Protein AF-A0AAN7Q2W2-F1 (afdb_monomer_lite)

Radius of gyration: 20.55 Å; chains: 1; bounding box: 50×32×56 Å

Foldseek 3Di:
DWAFLVRVCVVPPDDDVVVSVVSNVVQVVCVVVVQWPWDWDAPDPDGPDITIITHGDPNCVLQDDDCVVPVPRHHCVLVVVLCVPPLNVVLVVCCVVCVVDVQDDSQDHPPDDHLVRVLVVPVVNVVSVVSNVVD

pLDDT: mean 81.37, std 10.09, range [49.59, 93.5]

Structure (mmCIF, N/CA/C/O backbone):
data_AF-A0AAN7Q2W2-F1
#
_entry.id   AF-A0AAN7Q2W2-F1
#
loop_
_atom_site.group_PDB
_atom_site.id
_atom_site.type_symbol
_atom_site.label_atom_id
_atom_site.label_alt_id
_atom_site.label_comp_id
_atom_site.label_asym_id
_atom_site.label_entity_id
_atom_site.label_seq_id
_atom_site.pdbx_PDB_ins_code
_atom_site.Cartn_x
_atom_site.Cartn_y
_atom_site.Cartn_z
_atom_site.occupancy
_atom_site.B_iso_or_equiv
_atom_site.auth_seq_id
_atom_site.auth_comp_id
_atom_site.auth_asym_id
_atom_site.auth_atom_id
_atom_site.pdbx_PDB_model_num
ATOM 1 N N . MET A 1 1 ? 9.852 -11.339 -10.147 1.00 76.31 1 MET A N 1
ATOM 2 C CA 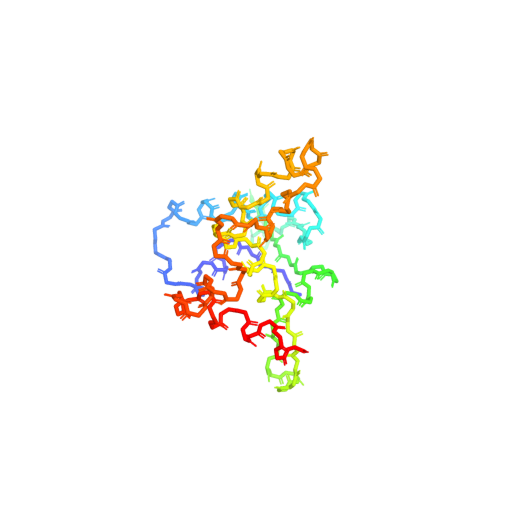. MET A 1 1 ? 9.944 -10.216 -11.108 1.00 76.31 1 MET A CA 1
ATOM 3 C C . MET A 1 1 ? 10.323 -8.946 -10.346 1.00 76.31 1 MET A C 1
ATOM 5 O O . MET A 1 1 ? 9.791 -8.753 -9.260 1.00 76.31 1 MET A O 1
ATOM 9 N N . GLN A 1 2 ? 11.268 -8.138 -10.843 1.00 88.56 2 GLN A N 1
ATOM 10 C CA . GLN A 1 2 ? 11.667 -6.851 -10.243 1.00 88.56 2 GLN A CA 1
ATOM 11 C C . GLN A 1 2 ? 11.542 -5.746 -11.296 1.00 88.56 2 GLN A C 1
ATOM 13 O O . GLN A 1 2 ? 11.878 -5.978 -12.457 1.00 88.56 2 GLN A O 1
ATOM 18 N N . LEU A 1 3 ? 11.042 -4.578 -10.898 1.00 91.25 3 LEU A N 1
ATOM 19 C CA . LEU A 1 3 ? 10.743 -3.451 -11.785 1.00 91.25 3 LEU A CA 1
ATOM 20 C C . LEU A 1 3 ? 11.406 -2.171 -11.274 1.00 91.25 3 LEU A C 1
ATOM 22 O O . LEU A 1 3 ? 11.484 -1.944 -10.069 1.00 91.25 3 LEU A O 1
ATOM 26 N N . SER A 1 4 ? 11.883 -1.331 -12.182 1.00 92.06 4 SER A N 1
ATOM 27 C CA . SER A 1 4 ? 12.334 0.031 -11.877 1.00 92.06 4 SER A CA 1
ATOM 28 C C . SER A 1 4 ? 11.153 0.986 -11.694 1.00 92.06 4 SER A C 1
ATOM 30 O O . SER A 1 4 ? 10.054 0.729 -12.189 1.00 92.06 4 SER A O 1
ATOM 32 N N . ALA A 1 5 ? 11.382 2.125 -11.033 1.00 90.19 5 ALA A N 1
ATOM 33 C CA . ALA A 1 5 ? 10.356 3.155 -10.855 1.00 90.19 5 ALA A CA 1
ATOM 34 C C . ALA A 1 5 ? 9.784 3.654 -12.195 1.00 90.19 5 ALA A C 1
ATOM 36 O O . ALA A 1 5 ? 8.585 3.894 -12.298 1.00 90.19 5 ALA A O 1
ATOM 37 N N . LEU A 1 6 ? 10.613 3.734 -13.242 1.00 89.25 6 LEU A N 1
ATOM 38 C CA . LEU A 1 6 ? 10.181 4.102 -14.593 1.00 89.25 6 LEU A CA 1
ATOM 39 C C . LEU A 1 6 ? 9.234 3.052 -15.203 1.00 89.25 6 LEU A C 1
ATOM 41 O O . LEU A 1 6 ? 8.197 3.402 -15.760 1.00 89.25 6 LEU A O 1
ATOM 45 N N . GLU A 1 7 ? 9.568 1.763 -15.079 1.00 91.69 7 GLU A N 1
ATOM 46 C CA . GLU A 1 7 ? 8.725 0.658 -15.569 1.00 91.69 7 GLU A CA 1
ATOM 47 C C . GLU A 1 7 ? 7.422 0.511 -14.773 1.00 91.69 7 GLU A C 1
ATOM 49 O O . GLU A 1 7 ? 6.427 0.028 -15.307 1.00 91.69 7 GLU A O 1
ATOM 54 N N . MET A 1 8 ? 7.415 0.895 -13.494 1.00 91.00 8 MET A N 1
ATOM 55 C CA . MET A 1 8 ? 6.186 0.975 -12.704 1.00 91.00 8 MET A CA 1
ATOM 56 C C . MET A 1 8 ? 5.350 2.190 -13.118 1.00 91.00 8 MET A C 1
ATOM 58 O O . MET A 1 8 ? 4.147 2.063 -13.332 1.00 91.00 8 MET A O 1
ATOM 62 N N . ALA A 1 9 ? 5.984 3.353 -13.292 1.00 90.19 9 ALA A N 1
ATOM 63 C CA . ALA A 1 9 ? 5.315 4.585 -13.696 1.00 90.19 9 ALA A CA 1
ATOM 64 C C . ALA A 1 9 ? 4.665 4.477 -15.081 1.00 90.19 9 ALA A C 1
ATOM 66 O O . ALA A 1 9 ? 3.595 5.041 -15.276 1.00 90.19 9 ALA A O 1
ATOM 67 N N . SER A 1 10 ? 5.242 3.709 -16.014 1.00 90.56 10 SER A N 1
ATOM 68 C CA . SER A 1 10 ? 4.643 3.481 -17.338 1.00 90.56 10 SER A CA 1
ATOM 69 C C . SER A 1 10 ? 3.318 2.710 -17.300 1.00 90.56 10 SER A C 1
ATOM 71 O O . SER A 1 10 ? 2.563 2.749 -18.269 1.00 90.56 10 SER A O 1
ATOM 73 N N . ARG A 1 11 ? 3.020 2.026 -16.186 1.00 90.31 11 ARG A N 1
ATOM 74 C CA . ARG A 1 11 ? 1.748 1.323 -15.941 1.00 90.31 11 ARG A CA 1
ATOM 75 C C . ARG A 1 11 ? 0.729 2.177 -15.188 1.00 90.31 11 ARG A C 1
ATOM 77 O O . ARG A 1 11 ? -0.407 1.753 -15.005 1.00 90.31 11 ARG A O 1
ATOM 84 N N . LEU A 1 12 ? 1.136 3.355 -14.729 1.00 88.81 12 LEU A N 1
ATOM 85 C CA . LEU A 1 12 ? 0.305 4.307 -14.006 1.00 88.81 12 LEU A CA 1
ATOM 86 C C . LEU A 1 12 ? 0.002 5.507 -14.915 1.00 88.81 12 LEU A C 1
ATOM 88 O O . LEU A 1 12 ? 0.746 5.775 -15.859 1.00 88.81 12 LEU A O 1
ATOM 92 N N . PRO A 1 13 ? -1.048 6.298 -14.639 1.00 88.69 13 PRO A N 1
ATOM 93 C CA . PRO A 1 13 ? -1.329 7.532 -15.377 1.00 88.69 13 PRO A CA 1
ATOM 94 C C . PRO A 1 13 ? -0.352 8.674 -15.011 1.00 88.69 13 PRO A C 1
ATOM 96 O O . PRO A 1 13 ? -0.746 9.834 -14.905 1.00 88.69 13 PRO A O 1
ATOM 99 N N . ILE A 1 14 ? 0.933 8.367 -14.799 1.00 86.50 14 ILE A N 1
ATOM 100 C CA . ILE A 1 14 ? 1.979 9.313 -14.405 1.00 86.50 14 ILE A CA 1
ATOM 101 C C . ILE A 1 14 ? 2.772 9.715 -15.648 1.00 86.50 14 ILE A C 1
ATOM 103 O O . ILE A 1 14 ? 3.433 8.891 -16.272 1.00 86.50 14 ILE A O 1
ATOM 107 N N . LYS A 1 15 ? 2.729 11.005 -15.995 1.00 84.81 15 LYS A N 1
ATOM 108 C CA . LYS A 1 15 ? 3.503 11.575 -17.115 1.00 84.81 15 LYS A CA 1
ATOM 109 C C . LYS A 1 15 ? 4.579 12.565 -16.671 1.00 84.81 15 LYS A C 1
ATOM 111 O O . LYS A 1 15 ? 5.490 12.850 -17.438 1.00 84.81 15 LYS A O 1
ATOM 116 N N . ASP A 1 16 ? 4.466 13.099 -15.456 1.00 91.00 16 ASP A N 1
ATOM 117 C CA . ASP A 1 16 ? 5.397 14.095 -14.925 1.00 91.00 16 ASP A CA 1
ATOM 118 C C . ASP A 1 16 ? 6.676 13.414 -14.398 1.00 91.00 16 ASP A C 1
ATOM 120 O O . ASP A 1 16 ? 6.589 12.621 -13.453 1.00 91.00 16 ASP A O 1
ATOM 124 N N . PRO A 1 17 ? 7.866 13.743 -14.937 1.00 89.12 17 PRO A N 1
ATOM 125 C CA . PRO A 1 17 ? 9.140 13.194 -14.471 1.00 89.12 17 PRO A CA 1
ATOM 126 C C . PRO A 1 17 ? 9.401 13.393 -12.972 1.00 89.12 17 PRO A C 1
ATOM 128 O O . PRO A 1 17 ? 10.050 12.558 -12.342 1.00 89.12 17 PRO A O 1
ATOM 131 N N . ARG A 1 18 ? 8.874 14.466 -12.369 1.00 91.62 18 ARG A N 1
ATOM 132 C CA . ARG A 1 18 ? 9.029 14.743 -10.931 1.00 91.62 18 ARG A CA 1
ATOM 133 C C . ARG A 1 18 ? 8.315 13.701 -10.077 1.00 91.62 18 ARG A C 1
ATOM 135 O O . ARG A 1 18 ? 8.844 13.272 -9.057 1.00 91.62 18 ARG A O 1
ATOM 142 N N . LEU A 1 19 ? 7.137 13.259 -10.516 1.00 90.31 19 LEU A N 1
ATOM 143 C CA . LEU A 1 19 ? 6.363 12.229 -9.823 1.00 90.31 19 LEU A CA 1
ATOM 144 C C . LEU A 1 19 ? 7.049 10.860 -9.910 1.00 90.31 19 LEU A C 1
ATOM 146 O O . LEU A 1 19 ? 6.988 10.088 -8.958 1.00 90.31 19 LEU A O 1
ATOM 150 N N . ILE A 1 20 ? 7.759 10.583 -11.009 1.00 90.31 20 ILE A N 1
ATOM 151 C CA . ILE A 1 20 ? 8.570 9.364 -11.156 1.00 90.31 20 ILE A CA 1
ATOM 152 C C . ILE A 1 20 ? 9.732 9.367 -10.153 1.00 90.31 20 ILE A C 1
ATOM 154 O O . ILE A 1 20 ? 10.007 8.344 -9.530 1.00 90.31 20 ILE A O 1
ATOM 158 N N . ALA A 1 21 ? 10.380 10.518 -9.940 1.00 89.69 21 ALA A N 1
ATOM 159 C CA . ALA A 1 21 ? 11.434 10.647 -8.933 1.00 89.69 21 ALA A CA 1
ATOM 160 C C . ALA A 1 21 ? 10.904 10.455 -7.499 1.00 89.69 21 ALA A C 1
ATOM 162 O O . ALA A 1 21 ? 11.539 9.772 -6.698 1.00 89.69 21 ALA A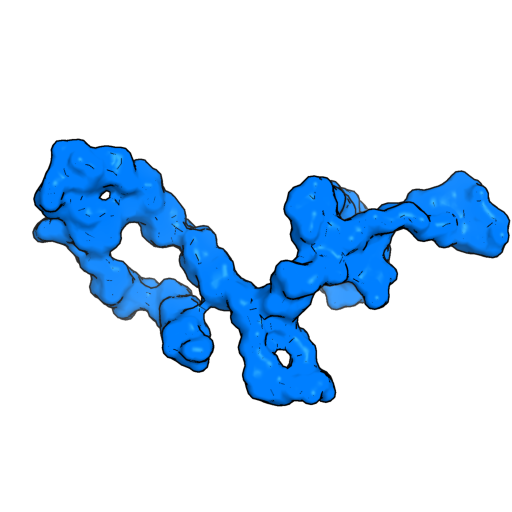 O 1
ATOM 163 N N . ILE A 1 22 ? 9.722 11.000 -7.184 1.00 93.25 22 ILE A N 1
ATOM 164 C CA . ILE A 1 22 ? 9.062 10.791 -5.882 1.00 93.25 22 ILE A CA 1
ATOM 165 C C . ILE A 1 22 ? 8.716 9.310 -5.680 1.00 93.25 22 ILE A C 1
ATOM 167 O O . ILE A 1 22 ? 8.936 8.768 -4.596 1.00 93.25 22 ILE A O 1
ATOM 171 N N . LEU A 1 23 ? 8.222 8.635 -6.723 1.00 92.19 23 LEU A N 1
ATOM 172 C CA . LEU A 1 23 ? 7.954 7.199 -6.681 1.00 92.19 23 LEU A CA 1
ATOM 173 C C . LEU A 1 23 ? 9.230 6.398 -6.384 1.00 92.19 23 LEU A C 1
ATOM 175 O O . LEU A 1 23 ? 9.203 5.520 -5.526 1.00 92.19 23 LEU A O 1
ATOM 179 N N . ASP A 1 24 ? 10.352 6.717 -7.036 1.00 91.06 24 ASP A N 1
ATOM 180 C CA . ASP A 1 24 ? 11.637 6.052 -6.772 1.00 91.06 24 ASP A CA 1
ATOM 181 C C . ASP A 1 24 ? 12.106 6.252 -5.322 1.00 91.06 24 ASP A C 1
ATOM 183 O O . ASP A 1 24 ? 12.527 5.300 -4.663 1.00 91.06 24 ASP A O 1
ATOM 187 N N . GLN A 1 25 ? 11.963 7.466 -4.779 1.00 92.06 25 GLN A N 1
ATOM 188 C CA . GLN A 1 25 ? 12.294 7.759 -3.381 1.00 92.06 25 GLN A CA 1
ATOM 189 C C . GLN A 1 25 ? 11.421 6.966 -2.399 1.00 92.06 25 GLN A C 1
ATOM 191 O O . GLN A 1 25 ? 11.939 6.405 -1.430 1.00 92.06 25 GLN A O 1
ATOM 196 N N . LEU A 1 26 ? 10.115 6.876 -2.662 1.00 92.38 26 LEU A N 1
ATOM 197 C CA . LEU A 1 26 ? 9.183 6.102 -1.844 1.00 92.38 26 LEU A CA 1
ATOM 198 C C . LEU A 1 26 ? 9.523 4.606 -1.878 1.00 92.38 26 LEU A C 1
ATOM 200 O O . LEU A 1 26 ? 9.646 3.972 -0.830 1.00 92.38 26 LEU A O 1
ATOM 204 N N . LEU A 1 27 ? 9.730 4.043 -3.071 1.00 91.56 27 LEU A N 1
ATOM 205 C CA . LEU A 1 27 ? 10.105 2.638 -3.244 1.00 91.56 27 LEU A CA 1
ATOM 206 C C . LEU A 1 27 ? 11.452 2.331 -2.589 1.00 91.56 27 LEU A C 1
ATOM 208 O O . LEU A 1 27 ? 11.620 1.269 -1.987 1.00 91.56 27 LEU A O 1
ATOM 212 N N . HIS A 1 28 ? 12.399 3.267 -2.649 1.00 89.69 28 HIS A N 1
ATOM 213 C CA . HIS A 1 28 ? 13.666 3.137 -1.949 1.00 89.69 28 HIS A CA 1
ATOM 214 C C . HIS A 1 28 ? 13.480 3.097 -0.433 1.00 89.69 28 HIS A C 1
ATOM 216 O O . HIS A 1 28 ? 14.009 2.190 0.208 1.00 89.69 28 HIS A O 1
ATOM 222 N N . PHE A 1 29 ? 12.700 4.021 0.132 1.00 90.62 29 PHE A N 1
ATOM 223 C CA . PHE A 1 29 ? 12.402 4.046 1.564 1.00 90.62 29 PHE A CA 1
ATOM 224 C C . PHE A 1 29 ? 11.756 2.734 2.034 1.00 90.62 29 PHE A C 1
ATOM 226 O O . PHE A 1 29 ? 12.207 2.132 3.009 1.00 90.62 29 PHE A O 1
ATOM 233 N N . ILE A 1 30 ? 10.760 2.241 1.295 1.00 86.94 30 ILE A N 1
ATOM 234 C CA . ILE A 1 30 ? 10.084 0.966 1.576 1.00 86.94 30 ILE A CA 1
ATOM 235 C C . ILE A 1 30 ? 11.060 -0.218 1.421 1.00 86.94 30 ILE A C 1
ATOM 237 O O . ILE A 1 30 ? 11.060 -1.149 2.229 1.00 86.94 30 ILE A O 1
ATOM 241 N N . GLY A 1 31 ? 11.935 -0.177 0.414 1.00 85.75 31 GLY A N 1
ATOM 242 C CA . GLY A 1 31 ? 12.968 -1.184 0.174 1.00 85.75 31 GLY A CA 1
ATOM 243 C C . GLY A 1 31 ? 14.003 -1.281 1.295 1.00 85.75 31 GLY A C 1
ATOM 244 O O . GLY A 1 31 ? 14.356 -2.385 1.701 1.00 85.75 31 GLY A O 1
ATOM 245 N N . VAL A 1 32 ? 14.436 -0.148 1.857 1.00 84.19 32 VAL A N 1
ATOM 246 C CA . VAL A 1 32 ? 15.345 -0.103 3.021 1.00 84.19 32 VAL A CA 1
ATOM 247 C C . VAL A 1 32 ? 14.706 -0.741 4.259 1.00 84.19 32 VAL A C 1
ATOM 249 O O . VAL A 1 32 ? 15.404 -1.312 5.091 1.00 84.19 32 VAL A O 1
ATOM 252 N N . LYS A 1 33 ? 13.375 -0.703 4.372 1.00 83.75 33 LYS A N 1
ATOM 253 C CA . LYS A 1 33 ? 12.621 -1.367 5.447 1.00 83.75 33 LYS A CA 1
ATOM 254 C C . LYS A 1 33 ? 12.376 -2.862 5.199 1.00 83.75 33 LYS A C 1
ATOM 256 O O . LYS A 1 33 ? 11.577 -3.459 5.911 1.00 83.75 33 LYS A O 1
ATOM 261 N N . PHE A 1 34 ? 13.042 -3.465 4.209 1.00 77.12 34 PHE A N 1
ATOM 262 C CA . PHE A 1 34 ? 12.893 -4.872 3.806 1.00 77.12 34 PHE A CA 1
ATOM 263 C C . PHE A 1 34 ? 11.469 -5.278 3.413 1.00 77.12 34 PHE A C 1
ATOM 265 O O . PHE A 1 34 ? 11.163 -6.463 3.331 1.00 77.12 34 PHE A O 1
ATOM 272 N N . LEU A 1 35 ? 10.597 -4.316 3.116 1.00 84.50 35 LEU A N 1
ATOM 273 C CA . LEU A 1 35 ? 9.275 -4.616 2.575 1.00 84.50 35 LEU A CA 1
ATOM 274 C C . LEU A 1 35 ? 9.379 -4.958 1.081 1.00 84.50 35 LEU A C 1
ATOM 276 O O . LEU A 1 35 ? 8.641 -5.809 0.589 1.00 84.50 35 LEU A O 1
ATOM 280 N N . LEU A 1 36 ? 10.357 -4.392 0.369 1.00 89.38 36 LEU A N 1
ATOM 281 C CA . LEU A 1 36 ? 10.648 -4.709 -1.032 1.00 89.38 36 LEU A CA 1
ATOM 282 C C . LEU A 1 36 ? 12.062 -5.272 -1.195 1.00 89.38 36 LEU A C 1
ATOM 284 O O . LEU A 1 36 ? 13.024 -4.756 -0.626 1.00 89.38 36 LEU A O 1
ATOM 288 N N . LYS A 1 37 ? 12.209 -6.287 -2.051 1.00 90.62 37 LYS A N 1
ATOM 289 C CA . LYS A 1 37 ? 13.513 -6.752 -2.537 1.00 90.62 37 LYS A CA 1
ATOM 290 C C . LYS A 1 37 ? 14.056 -5.697 -3.489 1.00 90.62 37 LYS A C 1
ATOM 292 O O . LYS A 1 37 ? 13.477 -5.497 -4.552 1.00 90.62 37 LYS A O 1
ATOM 297 N N . SER A 1 38 ? 15.146 -5.039 -3.112 1.00 90.62 38 SER A N 1
ATOM 298 C CA . SER A 1 38 ? 15.781 -4.005 -3.934 1.00 90.62 38 SER A CA 1
ATOM 299 C C . SER A 1 38 ? 17.089 -4.524 -4.526 1.00 90.62 38 SER A C 1
ATOM 301 O O . SER A 1 38 ? 17.878 -5.146 -3.819 1.00 90.62 38 SER A O 1
ATOM 303 N N . SER A 1 39 ? 17.328 -4.270 -5.809 1.00 90.06 39 SER A N 1
ATOM 304 C CA . SER A 1 39 ? 18.578 -4.623 -6.491 1.00 90.06 39 SER A CA 1
ATOM 305 C C . SER A 1 39 ? 18.991 -3.530 -7.480 1.00 90.06 39 SER A C 1
ATOM 307 O O . SER A 1 39 ? 18.189 -2.658 -7.825 1.00 90.06 39 SER A O 1
ATOM 309 N N . LEU A 1 40 ? 20.243 -3.569 -7.935 1.00 91.00 40 LEU A N 1
ATOM 310 C CA . LEU A 1 40 ? 20.724 -2.735 -9.033 1.00 91.00 40 LEU A CA 1
ATOM 311 C C . LEU A 1 40 ? 20.777 -3.571 -10.308 1.00 91.00 40 LEU A C 1
ATOM 313 O O . LEU A 1 40 ? 21.381 -4.643 -10.330 1.00 91.00 40 LEU A O 1
ATOM 317 N N . ARG A 1 41 ? 20.160 -3.064 -11.374 1.00 91.19 41 ARG A N 1
ATOM 318 C CA . ARG A 1 41 ? 20.152 -3.683 -12.697 1.00 91.19 41 ARG A CA 1
ATOM 319 C C . ARG A 1 41 ? 20.961 -2.811 -13.664 1.00 91.19 41 ARG A C 1
ATOM 321 O O . ARG A 1 41 ? 20.688 -1.611 -13.743 1.00 91.19 41 ARG A O 1
ATOM 328 N N . PRO A 1 42 ? 21.939 -3.374 -14.392 1.00 90.38 42 PRO A N 1
ATOM 329 C CA . PRO A 1 42 ? 22.643 -2.639 -15.433 1.00 90.38 42 PRO A CA 1
ATOM 330 C C . PRO A 1 42 ? 21.667 -2.317 -16.559 1.00 90.38 42 PRO A C 1
ATOM 332 O O . PRO A 1 42 ? 20.744 -3.097 -16.817 1.00 90.38 42 PRO A O 1
ATOM 335 N N . VAL A 1 43 ? 21.858 -1.191 -17.241 1.00 85.56 43 VAL A N 1
ATOM 336 C CA . VAL A 1 43 ? 21.024 -0.884 -18.402 1.00 85.56 43 VAL A CA 1
ATOM 337 C C . VAL A 1 43 ? 21.835 -0.855 -19.683 1.00 85.56 43 VAL A C 1
ATOM 339 O O . VAL A 1 43 ? 22.818 -0.129 -19.820 1.00 85.56 43 VAL A O 1
ATOM 342 N N . GLY A 1 44 ? 21.367 -1.661 -20.635 1.00 80.44 44 GLY A N 1
ATOM 343 C CA . GLY A 1 44 ? 22.046 -1.929 -21.892 1.00 80.44 44 GLY A CA 1
ATOM 344 C C . GLY A 1 44 ? 23.078 -3.064 -21.789 1.00 80.44 44 GLY A C 1
ATOM 345 O O . GLY A 1 44 ? 23.424 -3.501 -20.691 1.00 80.44 44 GLY A O 1
ATOM 346 N N . PRO A 1 45 ? 23.559 -3.562 -22.941 1.00 74.56 45 PRO A N 1
ATOM 347 C CA . PRO A 1 45 ? 24.523 -4.665 -23.012 1.00 74.56 45 PRO A CA 1
ATOM 348 C C . PRO A 1 45 ? 25.934 -4.277 -22.533 1.00 74.56 45 PRO A C 1
ATOM 350 O O . PRO A 1 45 ? 26.678 -5.132 -22.063 1.00 74.56 45 PRO A O 1
ATOM 353 N N . THR A 1 46 ? 26.293 -2.993 -22.607 1.00 80.56 46 THR A N 1
ATOM 354 C CA . THR A 1 46 ? 27.541 -2.421 -22.074 1.00 80.56 46 THR A CA 1
ATOM 355 C C . THR A 1 46 ? 27.189 -1.303 -21.089 1.00 80.56 46 THR A C 1
ATOM 357 O O . THR A 1 46 ? 26.960 -0.167 -21.518 1.00 80.56 46 THR A O 1
ATOM 360 N N . PRO A 1 47 ? 27.055 -1.602 -19.787 1.00 70.88 47 PRO A N 1
ATOM 361 C CA . PRO A 1 47 ? 26.419 -0.678 -18.862 1.00 70.88 47 PRO A CA 1
ATOM 362 C C . PRO A 1 47 ? 27.335 0.477 -18.460 1.00 70.88 47 PRO A C 1
ATOM 364 O O . PRO A 1 47 ? 28.332 0.295 -17.768 1.00 70.88 47 PRO A O 1
ATOM 367 N N . THR A 1 48 ? 26.938 1.688 -18.842 1.00 80.19 48 THR A N 1
ATOM 368 C CA . THR A 1 48 ? 27.460 2.958 -18.307 1.00 80.19 48 THR A CA 1
ATOM 369 C C . THR A 1 48 ? 26.636 3.481 -17.129 1.00 80.19 48 THR A C 1
ATOM 371 O O . THR A 1 48 ? 27.036 4.435 -16.467 1.00 80.19 48 THR A O 1
ATOM 374 N N . TRP A 1 49 ? 25.487 2.861 -16.852 1.00 82.62 49 TRP A N 1
ATOM 375 C CA . TRP A 1 49 ? 24.545 3.283 -15.823 1.00 82.62 49 TRP A CA 1
ATOM 376 C C . TRP A 1 49 ? 23.758 2.099 -15.250 1.00 82.62 49 TRP A C 1
ATOM 378 O O . TRP A 1 49 ? 23.604 1.050 -15.885 1.00 82.62 49 TRP A O 1
ATOM 388 N N . TRP A 1 50 ? 23.261 2.286 -14.027 1.00 89.00 50 TRP A N 1
ATOM 389 C CA . TRP A 1 50 ? 22.536 1.283 -13.252 1.00 89.00 50 TRP A CA 1
ATOM 390 C C . TRP A 1 50 ? 21.206 1.858 -12.781 1.00 89.00 50 TRP A C 1
ATOM 392 O O . TRP A 1 50 ? 21.141 3.017 -12.373 1.00 89.00 50 TRP A O 1
ATOM 402 N N . VAL A 1 51 ? 20.157 1.038 -12.794 1.00 90.44 51 VAL A N 1
ATOM 403 C CA . VAL A 1 51 ? 18.846 1.392 -12.239 1.00 90.44 51 VAL A CA 1
ATOM 404 C C . VAL A 1 51 ? 18.542 0.566 -11.016 1.00 90.44 51 VAL A C 1
ATOM 406 O O . VAL A 1 51 ? 18.824 -0.632 -10.966 1.00 90.44 51 VAL A O 1
ATOM 409 N N . ARG A 1 52 ? 17.904 1.197 -10.037 1.00 91.94 52 ARG A N 1
ATOM 410 C CA . ARG A 1 52 ? 17.307 0.468 -8.931 1.00 91.94 52 ARG A CA 1
ATOM 411 C C . ARG A 1 52 ? 16.046 -0.237 -9.416 1.00 91.94 52 ARG A C 1
ATOM 413 O O . ARG A 1 52 ? 15.244 0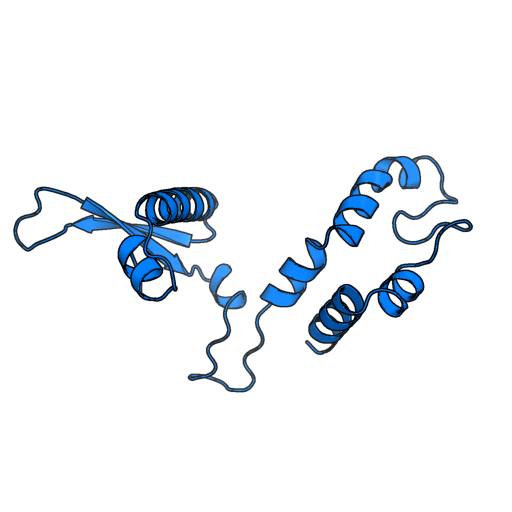.331 -10.156 1.00 91.94 52 ARG A O 1
ATOM 420 N N . THR A 1 53 ? 15.886 -1.483 -9.000 1.00 93.50 53 THR A N 1
ATOM 421 C CA . THR A 1 53 ? 14.671 -2.257 -9.236 1.00 93.50 53 THR A CA 1
ATOM 422 C C . THR A 1 53 ? 14.148 -2.816 -7.925 1.00 93.50 53 THR A C 1
ATOM 424 O O . THR A 1 53 ? 14.915 -3.097 -7.003 1.00 93.50 53 THR A O 1
ATOM 427 N N . HIS A 1 54 ? 12.830 -2.953 -7.849 1.00 92.50 54 HIS A N 1
ATOM 428 C CA . HIS A 1 54 ? 12.093 -3.364 -6.670 1.00 92.50 54 HIS A CA 1
ATOM 429 C C . HIS A 1 54 ? 11.177 -4.536 -7.015 1.00 92.50 54 HIS A C 1
ATOM 431 O O . HIS A 1 54 ? 10.532 -4.555 -8.064 1.00 92.50 54 HIS A O 1
ATOM 437 N N . GLY A 1 55 ? 11.113 -5.523 -6.131 1.00 91.38 55 GLY A N 1
ATOM 438 C CA . GLY A 1 55 ? 10.171 -6.633 -6.218 1.00 91.38 55 GLY A CA 1
ATOM 439 C C . GLY A 1 55 ? 9.576 -6.964 -4.860 1.00 91.38 55 GLY A C 1
ATOM 440 O O . GLY A 1 55 ? 10.077 -6.534 -3.822 1.00 91.38 55 GLY A O 1
ATOM 441 N N . LEU A 1 56 ? 8.508 -7.753 -4.876 1.00 91.12 56 LEU A N 1
ATOM 442 C CA . LEU A 1 56 ? 7.826 -8.173 -3.659 1.00 91.12 56 LEU A CA 1
ATOM 443 C C . LEU A 1 56 ? 8.713 -9.105 -2.821 1.00 91.12 56 LEU A C 1
ATOM 445 O O . LEU A 1 56 ? 9.485 -9.923 -3.339 1.00 91.12 56 LEU A O 1
ATOM 449 N N . THR A 1 57 ? 8.598 -8.959 -1.509 1.00 90.38 57 THR A N 1
ATOM 450 C CA . THR A 1 57 ? 9.057 -9.939 -0.523 1.00 90.38 57 THR A CA 1
ATOM 451 C C . THR A 1 57 ? 7.921 -10.900 -0.205 1.00 90.38 57 THR A C 1
ATOM 453 O O . THR A 1 57 ? 6.802 -10.728 -0.683 1.00 90.38 57 THR A O 1
ATOM 456 N N . ASP A 1 58 ? 8.185 -11.913 0.615 1.00 87.25 58 ASP A N 1
ATOM 457 C CA . ASP A 1 58 ? 7.120 -12.817 1.052 1.00 87.25 58 ASP A CA 1
ATOM 458 C C . ASP A 1 58 ? 6.107 -12.089 1.949 1.00 87.25 58 ASP A C 1
ATOM 460 O O . ASP A 1 58 ? 4.920 -12.381 1.881 1.00 87.25 58 ASP A O 1
ATOM 464 N N . VAL A 1 59 ? 6.529 -11.052 2.684 1.00 85.75 59 VAL A N 1
ATOM 465 C CA . VAL A 1 59 ? 5.617 -10.184 3.447 1.00 85.75 59 VAL A CA 1
ATOM 466 C C . VAL A 1 59 ? 4.730 -9.370 2.509 1.00 85.75 59 VAL A C 1
ATOM 468 O O . VAL A 1 59 ? 3.508 -9.442 2.602 1.00 85.75 59 VAL A O 1
ATOM 471 N N . THR A 1 60 ? 5.319 -8.626 1.568 1.00 88.25 60 THR A N 1
ATOM 472 C CA . THR A 1 60 ? 4.535 -7.753 0.677 1.00 88.25 60 THR A CA 1
ATOM 473 C C . THR A 1 60 ? 3.745 -8.506 -0.382 1.00 88.25 60 THR A C 1
ATOM 475 O O . THR A 1 60 ? 2.838 -7.922 -0.965 1.00 88.25 60 THR A O 1
ATOM 478 N N . ARG A 1 61 ? 4.003 -9.803 -0.589 1.00 86.62 61 ARG A N 1
ATOM 479 C CA . ARG A 1 61 ? 3.144 -10.662 -1.414 1.00 86.62 61 ARG A CA 1
ATOM 480 C C . ARG A 1 61 ? 1.710 -10.709 -0.888 1.00 86.62 61 ARG A C 1
ATOM 482 O O . ARG A 1 61 ? 0.790 -10.604 -1.681 1.00 86.62 61 ARG A O 1
ATOM 489 N N . HIS A 1 62 ? 1.529 -10.746 0.432 1.00 86.06 62 HIS A N 1
ATOM 490 C CA . HIS A 1 62 ? 0.203 -10.753 1.055 1.00 86.06 62 HIS A CA 1
ATOM 491 C C . HIS A 1 62 ? -0.552 -9.424 0.883 1.00 86.06 62 HIS A C 1
ATOM 493 O O . HIS A 1 62 ? -1.737 -9.359 1.182 1.00 86.06 62 HIS A O 1
ATOM 499 N N . MET A 1 63 ? 0.115 -8.352 0.436 1.00 86.50 63 MET A N 1
ATOM 500 C CA . MET A 1 63 ? -0.502 -7.038 0.204 1.00 86.50 63 MET A CA 1
ATOM 501 C C . MET A 1 63 ? -1.054 -6.872 -1.217 1.00 86.50 63 MET A C 1
ATOM 503 O O . MET A 1 63 ? -1.591 -5.816 -1.547 1.00 86.50 63 MET A O 1
ATOM 507 N N . VAL A 1 64 ? -0.939 -7.880 -2.077 1.00 86.81 64 VAL A N 1
ATOM 508 C CA . VAL A 1 64 ? -1.383 -7.810 -3.474 1.00 86.81 64 VAL A CA 1
ATOM 509 C C . VAL A 1 64 ? -2.397 -8.915 -3.727 1.00 86.81 64 VAL A C 1
ATOM 511 O O . VAL A 1 64 ? -2.307 -9.974 -3.123 1.00 86.81 64 VAL A O 1
ATOM 514 N N . THR A 1 65 ? -3.373 -8.658 -4.595 1.00 82.69 65 THR A N 1
ATOM 515 C CA . THR A 1 65 ? -4.249 -9.714 -5.119 1.00 82.69 65 THR A CA 1
ATOM 516 C C . THR A 1 65 ? -3.743 -10.124 -6.493 1.00 82.69 65 THR A C 1
ATOM 518 O O . THR A 1 65 ? -3.484 -9.263 -7.338 1.00 82.69 65 THR A O 1
ATOM 521 N N . ASN A 1 66 ? -3.615 -11.422 -6.731 1.00 70.19 66 ASN A N 1
ATOM 522 C CA . ASN A 1 66 ? -3.340 -12.004 -8.031 1.00 70.19 66 ASN A CA 1
ATOM 523 C C . ASN A 1 66 ? -4.584 -12.749 -8.524 1.00 70.19 66 ASN A C 1
ATOM 525 O O . ASN A 1 66 ? -4.682 -13.975 -8.510 1.00 70.19 66 ASN A O 1
ATOM 529 N N . LYS A 1 67 ? -5.560 -11.966 -8.994 1.00 65.50 67 LYS A N 1
ATOM 530 C CA . LYS A 1 67 ? -6.846 -12.487 -9.485 1.00 65.50 67 LYS A CA 1
ATOM 531 C C . LYS A 1 67 ? -6.710 -13.456 -10.665 1.00 65.50 67 LYS A C 1
ATOM 533 O O . LYS A 1 67 ? -7.649 -14.202 -10.925 1.00 65.50 67 LYS A O 1
ATOM 538 N N . ASP A 1 68 ? -5.578 -13.425 -11.368 1.00 67.31 68 ASP A N 1
ATOM 539 C CA . ASP A 1 68 ? -5.282 -14.331 -12.479 1.00 67.31 68 ASP A CA 1
ATOM 540 C C . ASP A 1 68 ? -4.871 -15.736 -11.993 1.00 67.31 68 ASP A C 1
ATOM 542 O O . ASP A 1 68 ? -5.040 -16.708 -12.728 1.00 67.31 68 ASP A O 1
ATOM 546 N N . GLU A 1 69 ? -4.350 -15.858 -10.766 1.00 64.38 69 GLU A N 1
ATOM 547 C CA . GLU A 1 69 ? -3.902 -17.129 -10.174 1.00 64.38 69 GLU A CA 1
ATOM 548 C C . GLU A 1 69 ? -4.970 -17.766 -9.276 1.00 64.38 69 GLU A C 1
ATOM 550 O O . GLU A 1 69 ? -5.189 -18.976 -9.364 1.00 64.38 69 GLU A O 1
ATOM 555 N N . ASP A 1 70 ? -5.672 -16.975 -8.458 1.00 65.25 70 ASP A N 1
ATOM 556 C CA . ASP A 1 70 ? -6.816 -17.451 -7.678 1.00 65.25 70 ASP A CA 1
ATOM 557 C C . ASP A 1 70 ? -7.873 -16.337 -7.507 1.00 65.25 70 ASP A C 1
ATOM 559 O O . ASP A 1 70 ? -7.617 -15.317 -6.861 1.00 65.25 70 ASP A O 1
ATOM 563 N N . PRO A 1 71 ? -9.101 -16.509 -8.037 1.00 64.62 71 PRO A N 1
ATOM 564 C CA . PRO A 1 71 ? -10.182 -15.538 -7.868 1.00 64.62 71 PRO A CA 1
ATOM 565 C C . PRO A 1 71 ? -10.655 -15.381 -6.412 1.00 64.62 71 PRO A C 1
ATOM 567 O O . PRO A 1 71 ? -11.421 -14.458 -6.130 1.00 64.62 71 PRO A O 1
ATOM 570 N N . LYS A 1 72 ? -10.230 -16.264 -5.498 1.00 66.06 72 LYS A N 1
ATOM 571 C CA . LYS A 1 72 ? -10.466 -16.171 -4.051 1.00 66.06 72 LYS A CA 1
ATOM 572 C C . LYS A 1 72 ? -9.280 -15.598 -3.275 1.00 66.06 72 LYS A C 1
ATOM 574 O O . LYS A 1 72 ? -9.381 -15.506 -2.054 1.00 66.06 72 LYS A O 1
ATOM 579 N N . GLU A 1 73 ? -8.180 -15.230 -3.933 1.00 69.06 73 GLU A N 1
ATOM 580 C CA . GLU A 1 73 ? -7.016 -14.702 -3.227 1.00 69.06 73 GLU A CA 1
ATOM 581 C C . GLU A 1 73 ? -7.352 -13.385 -2.524 1.00 69.06 73 GLU A C 1
ATOM 583 O O . GLU A 1 73 ? -7.780 -12.396 -3.131 1.00 69.06 73 GLU A O 1
ATOM 588 N N . THR A 1 74 ? -7.135 -13.384 -1.216 1.00 75.94 74 THR A N 1
ATOM 589 C CA . THR A 1 74 ? -7.431 -12.281 -0.315 1.00 75.94 74 THR A CA 1
ATOM 590 C C . THR A 1 74 ? -6.135 -11.559 0.072 1.00 75.94 74 THR A C 1
ATOM 592 O O . THR A 1 74 ? -5.152 -12.176 0.474 1.00 75.94 74 THR A O 1
ATOM 595 N N . SER A 1 75 ? -6.116 -10.226 -0.043 1.00 85.88 75 SER A N 1
ATOM 596 C CA . SER A 1 75 ? -4.958 -9.375 0.292 1.00 85.88 75 SER A CA 1
ATOM 597 C C . SER A 1 75 ? -5.146 -8.662 1.624 1.00 85.88 75 SER A C 1
ATOM 599 O O . SER A 1 75 ? -6.181 -8.052 1.835 1.00 85.88 75 SER A O 1
ATOM 601 N N . ILE A 1 76 ? -4.130 -8.603 2.485 1.00 87.12 76 ILE A N 1
ATOM 602 C CA . ILE A 1 76 ? -4.204 -7.860 3.757 1.00 87.12 76 ILE A CA 1
ATOM 603 C C . ILE A 1 76 ? -4.189 -6.330 3.579 1.00 87.12 76 ILE A C 1
ATOM 605 O O . ILE A 1 76 ? -4.268 -5.593 4.562 1.00 87.12 76 ILE A O 1
ATOM 609 N N . ALA A 1 77 ? -4.051 -5.824 2.348 1.00 87.56 77 ALA A N 1
ATOM 610 C CA . ALA A 1 77 ? -3.981 -4.390 2.079 1.00 87.56 77 ALA A CA 1
ATOM 611 C C . ALA A 1 77 ? -5.185 -3.586 2.613 1.00 87.56 77 ALA A C 1
ATOM 613 O O . ALA A 1 77 ? -4.931 -2.543 3.217 1.00 87.56 77 ALA A O 1
ATOM 614 N N . PRO A 1 78 ? -6.453 -4.036 2.492 1.00 87.12 78 PRO A N 1
ATOM 615 C CA . PRO A 1 78 ? -7.598 -3.323 3.055 1.00 87.12 78 PRO A CA 1
ATOM 616 C C . PRO A 1 78 ? -7.497 -3.157 4.573 1.00 87.12 78 PRO A C 1
ATOM 618 O O . PRO A 1 78 ? -7.800 -2.084 5.084 1.00 87.12 78 PRO A O 1
ATOM 621 N N . LEU A 1 79 ? -6.986 -4.160 5.301 1.00 85.94 79 LEU A N 1
ATOM 622 C CA . LEU A 1 79 ? -6.776 -4.065 6.751 1.00 85.94 79 LEU A CA 1
ATOM 623 C C . LEU A 1 79 ? -5.737 -2.991 7.101 1.00 85.94 79 LEU A C 1
ATOM 625 O O . LEU A 1 79 ? -5.932 -2.206 8.029 1.00 85.94 79 LEU A O 1
ATOM 629 N N . VAL A 1 80 ? -4.637 -2.937 6.345 1.00 86.50 80 VAL A N 1
ATOM 630 C CA . VAL A 1 80 ? -3.592 -1.920 6.534 1.00 86.50 80 VAL A CA 1
ATOM 631 C C . VAL A 1 80 ? -4.125 -0.525 6.208 1.00 86.50 80 VAL A C 1
ATOM 633 O O . VAL A 1 80 ? -3.872 0.408 6.965 1.00 86.50 80 VAL A O 1
ATOM 636 N N . ILE A 1 81 ? -4.886 -0.382 5.118 1.00 86.12 81 ILE A N 1
ATOM 637 C CA . ILE A 1 81 ? -5.519 0.883 4.723 1.00 86.12 81 ILE A CA 1
ATOM 638 C C . ILE A 1 81 ? -6.509 1.339 5.795 1.00 86.12 81 ILE A C 1
ATOM 640 O O . ILE A 1 81 ? -6.437 2.485 6.230 1.00 86.12 81 ILE A O 1
ATOM 644 N N . PHE A 1 82 ? -7.367 0.438 6.281 1.00 84.38 82 PHE A N 1
ATOM 645 C CA . PHE A 1 82 ? -8.321 0.730 7.346 1.00 84.38 82 PHE A CA 1
ATOM 646 C C . PHE A 1 82 ? -7.612 1.248 8.598 1.00 84.38 82 PHE A C 1
ATOM 648 O O . PHE A 1 82 ? -7.990 2.293 9.112 1.00 84.38 82 PHE A O 1
ATOM 655 N N . GLY A 1 83 ? -6.530 0.594 9.036 1.00 81.19 83 GLY A N 1
ATOM 656 C CA . GLY A 1 83 ? -5.723 1.037 10.180 1.00 81.19 83 GLY A CA 1
ATOM 657 C C . GLY A 1 83 ? -5.085 2.427 10.028 1.00 81.19 83 GLY A C 1
ATOM 658 O O . GLY A 1 83 ? -4.740 3.047 11.034 1.00 81.19 83 GLY A O 1
ATOM 659 N N . LEU A 1 84 ? -4.934 2.919 8.794 1.00 82.62 84 LEU A N 1
ATOM 660 C CA . LEU A 1 84 ? -4.372 4.235 8.473 1.00 82.62 84 LEU A CA 1
ATOM 661 C C . LEU A 1 84 ? -5.437 5.324 8.272 1.00 82.62 84 LEU A C 1
ATOM 663 O O . LEU A 1 84 ? -5.072 6.484 8.087 1.00 82.62 84 LEU A O 1
ATOM 667 N N . GLU A 1 85 ? -6.729 4.989 8.325 1.00 82.81 85 GLU A N 1
ATOM 668 C CA . GLU A 1 85 ? -7.805 5.978 8.244 1.00 82.81 85 GLU A CA 1
ATOM 669 C C . GLU A 1 85 ? -7.660 7.033 9.347 1.00 82.81 85 GLU A C 1
ATOM 671 O O . GLU A 1 85 ? -7.456 6.709 10.523 1.00 82.81 85 GLU A O 1
ATOM 676 N N . ASN A 1 86 ? -7.820 8.310 8.982 1.00 76.81 86 ASN A N 1
ATOM 677 C CA . ASN A 1 86 ? -7.583 9.444 9.885 1.00 76.81 86 ASN A CA 1
ATOM 678 C C . ASN A 1 86 ? -8.361 9.312 11.201 1.00 76.81 86 ASN A C 1
ATOM 680 O O . ASN A 1 86 ? -7.825 9.591 12.267 1.00 76.81 86 ASN A O 1
ATOM 684 N N . VAL A 1 87 ? -9.600 8.813 11.140 1.00 74.75 87 VAL A N 1
ATOM 685 C CA . VAL A 1 87 ? -10.458 8.603 12.317 1.00 74.75 87 VAL A CA 1
ATOM 686 C C . VAL A 1 87 ? -9.835 7.620 13.315 1.00 74.75 87 VAL A C 1
ATOM 688 O O . VAL A 1 87 ? -9.945 7.820 14.525 1.00 74.75 87 VAL A O 1
ATOM 691 N N . LEU A 1 88 ? -9.185 6.556 12.835 1.00 75.56 88 LEU A N 1
ATOM 692 C CA . LEU A 1 88 ? -8.497 5.596 13.699 1.00 75.56 88 LEU A CA 1
ATOM 693 C C . LEU A 1 88 ? -7.167 6.160 14.191 1.00 75.56 88 LEU A C 1
ATOM 695 O O . LEU A 1 88 ? -6.857 6.049 15.378 1.00 75.56 88 LEU A O 1
ATOM 699 N N . PHE A 1 89 ? -6.411 6.811 13.309 1.00 77.50 89 PHE A N 1
ATOM 700 C CA . PHE A 1 89 ? -5.125 7.406 13.654 1.00 77.50 89 PHE A CA 1
ATOM 701 C C . PHE A 1 89 ? -5.259 8.500 14.729 1.00 77.50 89 PHE A C 1
ATOM 703 O O . PHE A 1 89 ? -4.511 8.519 15.708 1.00 77.50 89 PHE A O 1
ATOM 710 N N . GLU A 1 90 ? -6.268 9.365 14.615 1.00 77.62 90 GLU A N 1
ATOM 711 C CA . GLU A 1 90 ? -6.589 10.383 15.618 1.00 77.62 90 GLU A CA 1
ATOM 712 C C . GLU A 1 90 ? -6.947 9.758 16.969 1.00 77.62 90 GLU A C 1
ATOM 714 O O . GLU A 1 90 ? -6.487 10.224 18.012 1.00 77.62 90 GLU A O 1
ATOM 719 N N . ARG A 1 91 ? -7.712 8.663 16.981 1.00 74.50 91 ARG A N 1
ATOM 720 C CA . ARG A 1 91 ? -8.050 7.948 18.221 1.00 74.50 91 ARG A CA 1
ATOM 721 C C . ARG A 1 91 ? -6.823 7.318 18.874 1.00 74.50 91 ARG A C 1
ATOM 723 O O . ARG A 1 91 ? -6.701 7.369 20.095 1.00 74.50 91 ARG A O 1
ATOM 730 N N . MET A 1 92 ? -5.873 6.815 18.086 1.00 74.56 92 MET A N 1
ATOM 731 C CA . MET A 1 92 ? -4.602 6.301 18.610 1.00 74.56 92 MET A CA 1
ATOM 732 C C . MET A 1 92 ? -3.775 7.381 19.323 1.00 74.56 92 MET A C 1
ATOM 734 O O . MET A 1 92 ? -3.080 7.072 20.290 1.00 74.56 92 MET A O 1
ATOM 738 N N . SER A 1 93 ? -3.894 8.655 18.928 1.00 76.44 93 SER A N 1
ATOM 739 C CA . SER A 1 93 ? -3.220 9.763 19.629 1.00 76.44 93 SER A CA 1
ATOM 740 C C . SER A 1 93 ? -3.725 9.970 21.067 1.00 76.44 93 SER A C 1
ATOM 742 O O . SER A 1 93 ? -2.983 10.453 21.921 1.00 76.44 93 SER A O 1
ATOM 744 N N . MET A 1 94 ? -4.950 9.525 21.366 1.00 77.06 94 MET A N 1
ATOM 745 C CA . MET A 1 94 ? -5.573 9.624 22.691 1.00 77.06 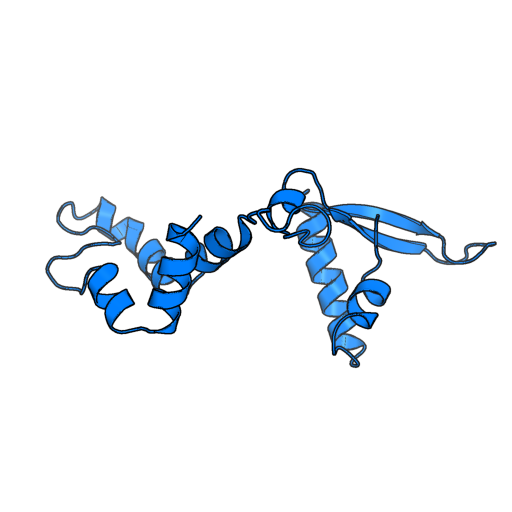94 MET A CA 1
ATOM 746 C C . MET A 1 94 ? -5.250 8.434 23.604 1.00 77.06 94 MET A C 1
ATOM 748 O O . MET A 1 94 ? -5.735 8.371 24.734 1.00 77.06 94 MET A O 1
ATOM 752 N N . LEU A 1 95 ? -4.425 7.482 23.148 1.00 80.00 95 LEU A N 1
ATOM 753 C CA . LEU A 1 95 ? -4.092 6.280 23.916 1.00 80.00 95 LEU A CA 1
ATOM 754 C C . LEU A 1 95 ? -3.451 6.604 25.270 1.00 80.00 95 LEU A C 1
ATOM 756 O O . LEU A 1 95 ? -3.735 5.939 26.263 1.00 80.00 95 LEU A O 1
ATOM 760 N N . LYS A 1 96 ? -2.632 7.657 25.330 1.00 81.94 96 LYS A N 1
ATOM 761 C CA . LYS A 1 96 ? -2.039 8.135 26.583 1.00 81.94 96 LYS A CA 1
ATOM 762 C C . LYS A 1 96 ? -3.114 8.531 27.599 1.00 81.94 96 LYS A C 1
ATOM 764 O O . LYS A 1 96 ? -3.028 8.134 28.757 1.00 81.94 96 LYS A O 1
ATOM 769 N N . ASP A 1 97 ? -4.113 9.292 27.167 1.00 79.56 97 ASP A N 1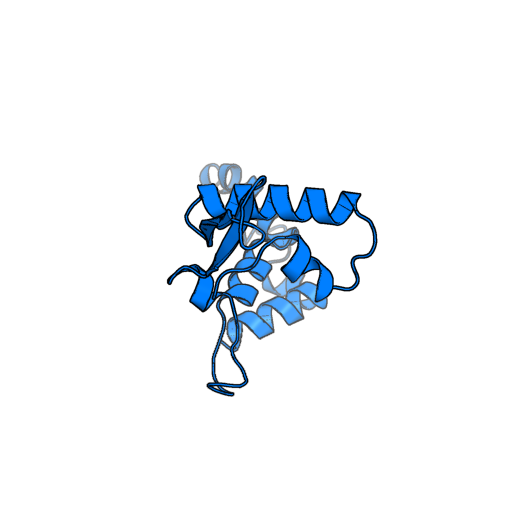
ATOM 770 C CA . ASP A 1 97 ? -5.167 9.795 28.052 1.00 79.56 97 ASP A CA 1
ATOM 771 C C . ASP A 1 97 ? -6.070 8.655 28.537 1.00 79.56 97 ASP A C 1
ATOM 773 O O . ASP A 1 97 ? -6.473 8.638 29.697 1.00 79.56 97 ASP A O 1
ATOM 777 N N . ALA A 1 98 ? -6.309 7.656 27.684 1.00 77.31 98 ALA A N 1
ATOM 778 C CA . ALA A 1 98 ? -7.042 6.443 28.038 1.00 77.31 98 ALA A CA 1
ATOM 779 C C . ALA A 1 98 ? -6.332 5.569 29.092 1.00 77.31 98 ALA A C 1
ATOM 781 O O . ALA A 1 98 ? -6.980 4.893 29.883 1.00 77.31 98 ALA A O 1
ATOM 782 N N . ILE A 1 99 ? -4.995 5.575 29.126 1.00 78.31 99 ILE A N 1
ATOM 783 C CA . ILE A 1 99 ? -4.228 4.870 30.168 1.00 78.31 99 ILE A CA 1
ATOM 784 C C . ILE A 1 99 ? -4.333 5.605 31.510 1.00 78.31 99 ILE A C 1
ATOM 786 O O . ILE A 1 99 ? -4.372 4.973 32.565 1.00 78.31 99 ILE A O 1
ATOM 790 N N . LEU A 1 100 ? -4.354 6.939 31.475 1.00 83.06 100 LEU A N 1
ATOM 791 C CA . LEU A 1 100 ? -4.385 7.780 32.673 1.00 83.06 100 LEU A CA 1
ATOM 792 C C . LEU A 1 100 ? -5.785 7.886 33.293 1.00 83.06 100 LEU A C 1
ATOM 794 O O . LEU A 1 100 ? -5.896 8.068 34.504 1.00 83.06 100 LEU A O 1
ATOM 798 N N . ASP A 1 101 ? -6.840 7.752 32.489 1.00 78.94 101 ASP A N 1
ATOM 799 C CA . ASP A 1 101 ? -8.230 7.726 32.941 1.00 78.94 101 ASP A CA 1
ATOM 800 C C . ASP A 1 101 ? -8.894 6.407 32.530 1.00 78.94 101 ASP A C 1
ATOM 802 O O . ASP A 1 101 ? -9.330 6.239 31.393 1.00 78.94 101 ASP A O 1
ATOM 806 N N . SER A 1 102 ? -9.028 5.480 33.484 1.00 65.12 102 SER A N 1
ATOM 807 C CA . SER A 1 102 ? -9.614 4.149 33.264 1.00 65.12 102 SER A CA 1
ATOM 808 C C . SER A 1 102 ? -11.081 4.166 32.816 1.00 65.12 102 SER A C 1
ATOM 810 O O . SER A 1 102 ? -11.620 3.120 32.452 1.00 65.12 102 SER A O 1
ATOM 812 N N . LYS A 1 103 ? -11.744 5.332 32.825 1.00 65.06 103 LYS A N 1
ATOM 813 C CA . LYS A 1 103 ? -13.104 5.516 32.295 1.00 65.06 103 LYS A CA 1
ATOM 814 C C . LYS A 1 103 ? -13.136 5.903 30.814 1.00 65.06 103 LYS A C 1
ATOM 816 O O . LYS A 1 103 ? -14.227 5.960 30.242 1.00 65.06 103 LYS A O 1
ATOM 821 N N . ASN A 1 104 ? -11.983 6.156 30.193 1.00 60.94 104 ASN A N 1
ATOM 822 C CA . ASN A 1 104 ? -11.862 6.511 28.784 1.00 60.94 104 ASN A CA 1
ATOM 823 C C . ASN A 1 104 ? -11.095 5.422 28.032 1.00 60.94 104 ASN A C 1
ATOM 825 O O . ASN A 1 104 ? -9.931 5.168 28.300 1.00 60.94 104 ASN A O 1
ATOM 829 N N . SER A 1 105 ? -11.728 4.799 27.042 1.00 64.31 105 SER A N 1
ATOM 830 C CA . SER A 1 105 ? -11.032 4.033 26.009 1.00 64.31 105 SER A CA 1
ATOM 831 C C . SER A 1 105 ? -10.784 4.941 24.795 1.00 64.31 105 SER A C 1
ATOM 833 O O . SER A 1 105 ? -11.628 5.788 24.486 1.00 64.31 105 SER A O 1
ATOM 835 N N . PRO A 1 106 ? -9.680 4.766 24.041 1.00 60.75 106 PRO A N 1
ATOM 836 C CA . PRO A 1 106 ? -9.438 5.537 22.814 1.00 60.75 106 PRO A CA 1
ATOM 837 C C . PRO A 1 106 ? -10.536 5.287 21.766 1.00 60.75 106 PRO A C 1
ATOM 839 O O . PRO A 1 106 ? -10.808 6.122 20.904 1.00 60.75 106 PRO A O 1
ATOM 842 N N . PHE A 1 107 ? -11.192 4.127 21.864 1.00 59.88 107 PHE A N 1
ATOM 843 C CA . PHE A 1 107 ? -12.260 3.689 20.973 1.00 59.88 107 PHE A CA 1
ATOM 844 C C . PHE A 1 107 ? -13.662 3.880 21.567 1.00 59.88 107 PHE A C 1
ATOM 846 O O . PHE A 1 107 ? -14.625 3.977 20.807 1.00 59.88 107 PHE A O 1
ATOM 853 N N . PHE A 1 108 ? -13.774 4.010 22.893 1.00 57.25 108 PHE A N 1
ATOM 854 C CA . PHE A 1 108 ? -15.041 4.191 23.599 1.00 57.25 108 PHE A CA 1
ATOM 855 C C . PHE A 1 108 ? -14.881 5.236 24.703 1.00 57.25 108 PHE A C 1
ATOM 857 O O . PHE A 1 108 ? -14.179 5.015 25.684 1.00 57.25 108 PHE A O 1
ATOM 864 N N . THR A 1 109 ? -15.571 6.366 24.594 1.00 52.75 109 THR A N 1
ATOM 865 C CA . THR A 1 109 ? -15.732 7.267 25.745 1.00 52.75 109 THR A CA 1
ATOM 866 C C . THR A 1 109 ? -17.215 7.474 25.979 1.00 52.75 109 THR A C 1
ATOM 868 O O . THR A 1 109 ? -17.982 7.562 25.028 1.00 52.75 109 THR A O 1
ATOM 871 N N . SER A 1 110 ? -17.631 7.617 27.235 1.00 49.59 110 SER A N 1
ATOM 872 C CA . SER A 1 110 ? -19.034 7.880 27.598 1.00 49.59 110 SER A CA 1
ATOM 873 C C . SER A 1 110 ? -19.596 9.200 27.033 1.00 49.59 110 SER A C 1
ATOM 875 O O . SER A 1 110 ? -20.790 9.461 27.156 1.00 49.59 110 SER A O 1
ATOM 877 N N . LYS A 1 111 ? -18.745 10.036 26.413 1.00 51.84 111 LYS A N 1
ATOM 878 C CA . LYS A 1 111 ? -19.078 11.338 25.810 1.00 51.84 111 LYS A CA 1
ATOM 879 C C . LYS A 1 111 ? -18.831 11.428 24.293 1.00 51.84 111 LYS A C 1
ATOM 881 O O . LYS A 1 111 ? -19.125 12.476 23.720 1.00 51.84 111 LYS A O 1
ATOM 886 N N . ARG A 1 112 ? -18.300 10.394 23.624 1.00 57.44 112 ARG A N 1
ATOM 887 C CA . ARG A 1 112 ? -18.144 10.362 22.153 1.00 57.44 112 ARG A CA 1
ATOM 888 C C . ARG A 1 112 ? -18.772 9.103 21.569 1.00 57.44 112 ARG A C 1
ATOM 890 O O . ARG A 1 112 ? -18.700 8.043 22.174 1.00 57.44 112 ARG A O 1
ATOM 897 N N . ALA A 1 113 ? -19.317 9.253 20.363 1.00 63.00 113 ALA A N 1
ATOM 898 C CA . ALA A 1 113 ? -19.772 8.161 19.510 1.00 63.00 113 ALA A CA 1
ATOM 899 C C . ALA A 1 113 ? -18.709 7.050 19.427 1.00 63.00 113 ALA A C 1
ATOM 901 O O . ALA A 1 113 ? -17.523 7.334 19.183 1.00 63.00 113 ALA A O 1
ATOM 902 N N . ASP A 1 114 ? -19.125 5.803 19.639 1.00 73.75 114 ASP A N 1
ATOM 903 C CA . ASP A 1 114 ? -18.233 4.658 19.498 1.00 73.75 114 ASP A CA 1
ATOM 904 C C . ASP A 1 114 ? -17.798 4.459 18.029 1.00 73.75 114 ASP A C 1
ATOM 906 O O . ASP A 1 114 ? -18.167 5.227 17.134 1.00 73.75 114 ASP A O 1
ATOM 910 N N . LEU A 1 115 ? -16.920 3.488 17.763 1.00 71.88 115 LEU A N 1
ATOM 911 C CA . LEU A 1 115 ? -16.438 3.252 16.398 1.00 71.88 115 LEU A CA 1
ATOM 912 C C . LEU A 1 115 ? -17.588 2.917 15.429 1.00 71.88 115 LEU A C 1
ATOM 914 O O . LEU A 1 115 ? -17.551 3.350 14.277 1.00 71.88 115 LEU A O 1
ATOM 918 N N . PHE A 1 116 ? -18.605 2.186 15.884 1.00 75.62 116 PHE A N 1
ATOM 919 C CA . PHE A 1 116 ? -19.747 1.780 15.067 1.00 75.62 116 PHE A CA 1
ATOM 920 C C . PHE A 1 116 ? -20.665 2.966 14.773 1.00 75.62 116 PHE A C 1
ATOM 922 O O . PHE A 1 116 ? -21.071 3.164 13.629 1.00 75.62 116 PHE A O 1
ATOM 929 N N . ASP A 1 117 ? -20.903 3.827 15.759 1.00 79.69 117 ASP A N 1
ATOM 930 C CA . ASP A 1 117 ? -21.644 5.073 15.604 1.00 79.69 117 ASP A CA 1
ATOM 931 C C . ASP A 1 117 ? -20.965 6.011 14.601 1.00 79.69 117 ASP A C 1
ATOM 933 O O . ASP A 1 117 ? -21.635 6.631 13.774 1.00 79.69 117 ASP A O 1
ATOM 937 N N . VAL A 1 118 ? -19.634 6.133 14.657 1.00 76.12 118 VAL A N 1
ATOM 938 C CA . VAL A 1 118 ? -18.882 6.965 13.704 1.00 76.12 118 VAL A CA 1
ATOM 939 C C . VAL A 1 118 ? -18.853 6.331 12.316 1.00 76.12 118 VAL A C 1
ATOM 941 O O . VAL A 1 118 ? -19.034 7.043 11.330 1.00 76.12 118 VAL A O 1
ATOM 944 N N . SER A 1 119 ? -18.694 5.010 12.230 1.00 76.69 119 SER A N 1
ATOM 945 C CA . SER A 1 119 ? -18.715 4.284 10.955 1.00 76.69 119 SER A CA 1
ATOM 946 C C . SER A 1 119 ? -20.083 4.392 10.284 1.00 76.69 119 SER A C 1
ATOM 948 O O . SER A 1 119 ? -20.153 4.767 9.123 1.00 76.69 119 SER A O 1
ATOM 950 N N . SER A 1 120 ? -21.184 4.217 11.020 1.00 80.50 120 SER A N 1
ATOM 951 C CA . SER A 1 120 ? -22.547 4.339 10.474 1.00 80.50 120 SER A CA 1
ATOM 952 C C . SER A 1 120 ? -22.846 5.714 9.855 1.00 80.50 120 SER A C 1
ATOM 954 O O . SER A 1 120 ? -23.669 5.823 8.947 1.00 80.50 120 SER A O 1
ATOM 956 N N . LYS A 1 121 ? -22.155 6.766 10.315 1.00 84.19 121 LYS A N 1
ATOM 957 C CA . LYS A 1 121 ? -22.295 8.149 9.831 1.00 84.19 121 LYS A CA 1
ATOM 958 C C . LYS A 1 121 ? -21.277 8.522 8.753 1.00 84.19 121 LYS A C 1
ATOM 960 O O . LYS A 1 121 ? -21.435 9.563 8.120 1.00 84.19 121 LYS A O 1
ATOM 965 N N . ASN A 1 122 ? -20.242 7.707 8.546 1.00 83.25 122 ASN A N 1
ATOM 966 C CA . ASN A 1 122 ? -19.197 7.930 7.555 1.00 83.25 122 ASN A CA 1
ATOM 967 C C . ASN A 1 122 ? -19.198 6.780 6.530 1.00 83.25 122 ASN A C 1
ATOM 969 O O . ASN A 1 122 ? -18.620 5.726 6.796 1.00 83.25 122 ASN A O 1
ATOM 973 N N . PRO A 1 123 ? -19.789 6.981 5.336 1.00 85.69 123 PRO A N 1
ATOM 974 C CA . PRO A 1 123 ? -19.886 5.942 4.313 1.00 85.69 123 PRO A CA 1
ATOM 975 C C . PRO A 1 123 ? -18.535 5.358 3.884 1.00 85.69 123 PRO A C 1
ATOM 977 O O . PRO A 1 123 ? -18.462 4.172 3.581 1.00 85.69 123 PRO A O 1
ATOM 980 N N . ILE A 1 124 ? -17.469 6.168 3.879 1.00 83.69 124 ILE A N 1
ATOM 981 C CA . ILE A 1 124 ? -16.117 5.723 3.511 1.00 83.69 124 ILE A CA 1
ATOM 982 C C . ILE A 1 124 ? -15.604 4.749 4.572 1.00 83.69 124 ILE A C 1
ATOM 984 O O . ILE A 1 124 ? -15.233 3.627 4.247 1.00 83.69 124 ILE A O 1
ATOM 988 N N . LEU A 1 125 ? -15.683 5.139 5.847 1.00 82.50 125 LEU A N 1
ATOM 989 C CA . LEU A 1 125 ? -15.245 4.296 6.958 1.00 82.50 125 LEU A CA 1
ATOM 990 C C . LEU A 1 125 ? -16.088 3.019 7.081 1.00 82.50 125 LEU A C 1
ATOM 992 O O . LEU A 1 125 ? -15.538 1.955 7.339 1.00 82.50 125 LEU A O 1
ATOM 996 N N . ASN A 1 126 ? -17.403 3.110 6.863 1.00 86.50 126 ASN A N 1
ATOM 997 C CA . ASN A 1 126 ? -18.297 1.953 6.872 1.00 86.50 126 ASN A CA 1
ATOM 998 C C . ASN A 1 126 ? -17.936 0.942 5.779 1.00 86.50 126 ASN A C 1
ATOM 1000 O O . ASN A 1 126 ? -17.892 -0.258 6.032 1.00 86.50 126 ASN A O 1
ATOM 1004 N N . ASN A 1 127 ? -17.670 1.424 4.563 1.00 87.19 127 ASN A N 1
ATOM 1005 C CA . ASN A 1 127 ? -17.293 0.563 3.449 1.00 87.19 127 ASN A CA 1
ATOM 1006 C C . ASN A 1 127 ? -15.934 -0.098 3.703 1.00 87.19 127 ASN A C 1
ATOM 1008 O O . ASN A 1 127 ? -15.845 -1.316 3.581 1.00 87.19 127 ASN A O 1
ATOM 1012 N N . SER A 1 128 ? -14.929 0.668 4.143 1.00 84.50 128 SER A N 1
ATOM 1013 C CA . SER A 1 128 ? -13.614 0.126 4.512 1.00 84.50 128 SER A CA 1
ATOM 1014 C C . SER A 1 128 ? -13.716 -0.894 5.653 1.00 84.50 128 SER A C 1
ATOM 1016 O O . SER A 1 128 ? -13.082 -1.942 5.603 1.00 84.50 128 SER A O 1
ATOM 10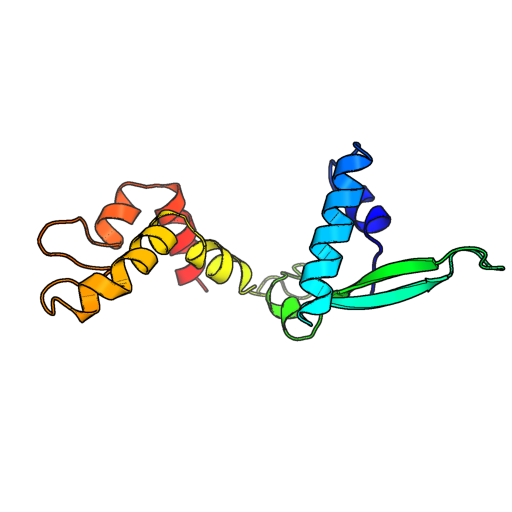18 N N . PHE A 1 129 ? -14.549 -0.636 6.668 1.00 84.62 129 PHE A N 1
ATOM 1019 C CA . PHE A 1 129 ? -14.791 -1.579 7.763 1.00 84.62 129 PHE A CA 1
ATOM 1020 C C . PHE A 1 129 ? -15.418 -2.887 7.266 1.00 84.62 129 PHE A C 1
ATOM 1022 O O . PHE A 1 129 ? -14.946 -3.967 7.614 1.00 84.62 129 PHE A O 1
ATOM 1029 N N . ASN A 1 130 ? -16.455 -2.803 6.428 1.00 86.12 130 ASN A N 1
ATOM 1030 C CA . ASN A 1 130 ? -17.122 -3.982 5.877 1.00 86.12 130 ASN A CA 1
ATOM 1031 C C . ASN A 1 130 ? -16.199 -4.792 4.958 1.00 86.12 130 ASN A C 1
ATOM 1033 O O . ASN A 1 130 ? -16.227 -6.017 5.007 1.00 86.12 130 ASN A O 1
ATOM 1037 N N . GLU A 1 131 ? -15.364 -4.128 4.156 1.00 85.25 131 GLU A N 1
ATOM 1038 C CA . GLU A 1 131 ? -14.364 -4.784 3.307 1.00 85.25 131 GLU A CA 1
ATOM 1039 C C . GLU A 1 131 ? -13.340 -5.568 4.141 1.00 85.25 131 GLU A C 1
ATOM 1041 O O . GLU A 1 131 ? -13.004 -6.699 3.801 1.00 85.25 131 GLU A O 1
ATOM 1046 N N . VAL A 1 132 ? -12.898 -5.008 5.271 1.00 84.56 132 VAL A N 1
ATOM 1047 C CA . VAL A 1 132 ? -11.977 -5.683 6.198 1.00 84.56 132 VAL A CA 1
ATOM 1048 C C . VAL A 1 132 ? -12.633 -6.847 6.937 1.00 84.56 132 VAL A C 1
ATOM 1050 O O . VAL A 1 132 ? -11.986 -7.862 7.165 1.00 84.56 132 VAL A O 1
ATOM 1053 N N . MET A 1 133 ? -13.901 -6.720 7.327 1.00 83.44 133 MET A N 1
ATOM 1054 C CA . MET A 1 133 ? -14.611 -7.775 8.064 1.00 83.44 133 MET A CA 1
ATOM 1055 C C . MET A 1 133 ? -15.117 -8.912 7.172 1.00 83.44 133 MET A C 1
ATOM 1057 O O . MET A 1 133 ? -15.497 -9.962 7.684 1.00 83.44 133 MET A O 1
ATOM 1061 N N . ALA A 1 134 ? -15.139 -8.710 5.854 1.00 76.81 134 ALA A N 1
ATOM 1062 C CA . ALA A 1 134 ? -15.471 -9.739 4.872 1.00 76.81 134 ALA A CA 1
ATOM 1063 C C . ALA A 1 134 ? -14.283 -10.661 4.526 1.00 76.81 134 ALA A C 1
ATOM 1065 O O . ALA A 1 134 ? -14.444 -11.552 3.689 1.00 76.81 134 ALA A O 1
ATOM 1066 N N . PHE A 1 135 ? -13.114 -10.413 5.129 1.00 59.59 135 PHE A N 1
ATOM 1067 C CA . PHE A 1 135 ? -11.887 -11.190 4.962 1.00 59.59 135 PHE A CA 1
ATOM 1068 C C . PHE A 1 135 ? -11.943 -12.564 5.637 1.00 59.59 135 PHE A C 1
ATOM 1070 O O . PHE A 1 135 ? -12.532 -12.668 6.737 1.00 59.59 135 PHE A O 1
#

InterPro domains:
  IPR036388 Winged helix-like DNA-binding domain superfamily [G3DSA:1.10.10.10] (1-104)

Secondary structure (DSSP, 8-state):
--B-HHHHHTTTT---HHHHHHHHHHHHHHHHTTSEEEEEEE-SSS-S-EEEEEEE-HHHHTTS--TTT-TT---SHHHHHHHTSHHHHHHHHTHHHHHH-TTB-SS-BTTB--HHHHHHH-HHHHHHHHHHHT-

Sequence (135 aa):
MQLSALEMASRLPIKDPRLIAILDQLLHFIGVKFLLKSSLRPVGPTPTWWVRTHGLTDVTRHMVTNKDEDPKETSIAPLVIFGLENVLFERMSMLKDAILDSKNSPFFTSKRADLFDVSSKNPILNNSFNEVMAF

Organism: NCBI:txid236973